Protein AF-A0A1Y4S2G4-F1 (afdb_monomer)

pLDDT: mean 97.5, std 2.77, range [75.38, 98.88]

Secondary structure (DSSP, 8-state):
--HHHHHHHHHHHHHHHHH--EEEEEEEEHHHHSTT--TTEEEESSS---GGGS-HHHHHHHHHHHHHTTS-SSHHHHHHHHHTT-SEEEEGGGGTEE-STT--B-TTSEEEEEEETTT--EEEEEPP--SSS-GGGT--SHHHHHHHHHIIIIIHHHHHHHHHHH--EE---

Mean predicted aligned error: 2.82 Å

Radius of gyration: 17.92 Å; Cα contacts (8 Å, |Δi|>4): 315; chains: 1; bounding box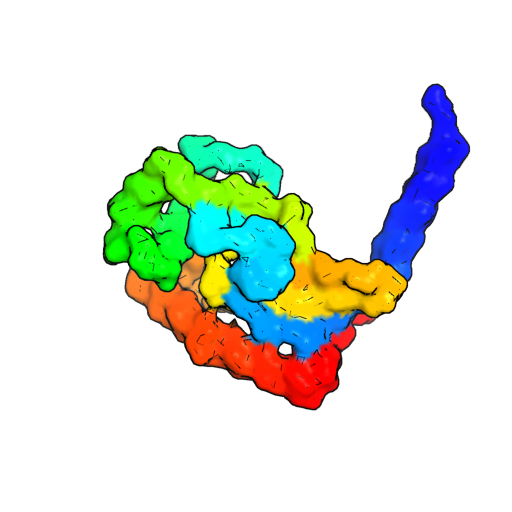: 55×30×43 Å

Structure (mmCIF, N/CA/C/O backbone):
data_AF-A0A1Y4S2G4-F1
#
_entry.id   AF-A0A1Y4S2G4-F1
#
loop_
_atom_site.group_PDB
_atom_site.id
_atom_site.type_symbol
_atom_site.label_atom_id
_atom_site.label_alt_id
_atom_site.label_comp_id
_atom_site.label_asym_id
_atom_site.label_entity_id
_atom_site.label_seq_id
_atom_site.pdbx_PDB_ins_code
_atom_site.Cartn_x
_atom_site.Cartn_y
_atom_site.Cartn_z
_atom_site.occupancy
_atom_site.B_iso_or_equiv
_atom_site.auth_seq_id
_atom_site.auth_comp_id
_atom_site.auth_asym_id
_atom_site.auth_atom_id
_atom_site.pdbx_PDB_model_num
ATOM 1 N N . MET A 1 1 ? 38.610 -5.372 -5.124 1.00 75.62 1 MET A N 1
ATOM 2 C CA . MET A 1 1 ? 37.235 -5.035 -5.551 1.00 75.62 1 MET A CA 1
ATOM 3 C C . MET A 1 1 ? 37.199 -5.118 -7.070 1.00 75.62 1 MET A C 1
ATOM 5 O O . MET A 1 1 ? 38.060 -4.514 -7.695 1.00 75.62 1 MET A O 1
ATOM 9 N N . ASN A 1 2 ? 36.315 -5.928 -7.658 1.00 93.19 2 ASN A N 1
ATOM 10 C CA . ASN A 1 2 ? 36.283 -6.136 -9.110 1.00 93.19 2 ASN A CA 1
ATOM 11 C C . ASN A 1 2 ? 35.417 -5.049 -9.773 1.00 93.19 2 ASN A C 1
ATOM 13 O O . ASN A 1 2 ? 34.196 -5.177 -9.819 1.00 93.19 2 ASN A O 1
ATOM 17 N N . ILE A 1 3 ? 36.055 -3.964 -10.224 1.00 96.69 3 ILE A N 1
ATOM 18 C CA . ILE A 1 3 ? 35.383 -2.794 -10.822 1.00 96.69 3 ILE A CA 1
ATOM 19 C C . ILE A 1 3 ? 34.610 -3.182 -12.086 1.00 96.69 3 ILE A C 1
ATOM 21 O O . ILE A 1 3 ? 33.500 -2.705 -12.296 1.00 96.69 3 ILE A O 1
ATOM 25 N N . GLU A 1 4 ? 35.161 -4.085 -12.894 1.00 96.81 4 GLU A N 1
ATOM 26 C CA . GLU A 1 4 ? 34.527 -4.531 -14.134 1.00 96.81 4 GLU A CA 1
ATOM 27 C C . GLU A 1 4 ? 33.205 -5.257 -13.854 1.00 96.81 4 GLU A C 1
ATOM 29 O O . GLU A 1 4 ? 32.173 -4.931 -14.439 1.00 96.81 4 GLU A O 1
ATOM 34 N N . ALA A 1 5 ? 33.199 -6.159 -12.868 1.00 97.81 5 ALA A N 1
ATOM 35 C CA . ALA A 1 5 ? 31.976 -6.832 -12.434 1.00 97.81 5 ALA A CA 1
ATOM 36 C C . ALA A 1 5 ? 30.923 -5.845 -11.892 1.00 97.81 5 ALA A C 1
ATOM 38 O O . ALA A 1 5 ? 29.733 -6.004 -12.162 1.00 97.81 5 ALA A O 1
ATOM 39 N N . ILE A 1 6 ? 31.348 -4.804 -11.164 1.00 98.12 6 ILE A N 1
ATOM 40 C CA . ILE A 1 6 ? 30.449 -3.746 -10.672 1.00 98.12 6 ILE A CA 1
ATOM 41 C C . ILE A 1 6 ? 29.831 -2.975 -11.843 1.00 98.12 6 ILE A C 1
ATOM 43 O O . ILE A 1 6 ? 28.621 -2.756 -11.868 1.00 98.12 6 ILE A O 1
ATOM 47 N N . ASN A 1 7 ? 30.635 -2.591 -12.833 1.00 98.31 7 ASN A N 1
ATOM 48 C CA . ASN A 1 7 ? 30.154 -1.853 -13.998 1.00 98.31 7 ASN A CA 1
ATOM 49 C C . ASN A 1 7 ? 29.132 -2.661 -14.803 1.00 98.31 7 ASN A C 1
ATOM 51 O O . ASN A 1 7 ? 28.089 -2.125 -15.177 1.00 98.31 7 ASN A O 1
ATOM 55 N N . GLN A 1 8 ? 29.391 -3.952 -15.012 1.00 98.31 8 GLN A N 1
ATOM 56 C CA . GLN A 1 8 ? 28.467 -4.846 -15.709 1.00 98.31 8 GLN A CA 1
ATOM 57 C C . GLN A 1 8 ? 27.146 -5.010 -14.943 1.00 98.31 8 GLN A C 1
ATOM 59 O O . GLN A 1 8 ? 26.071 -4.892 -15.535 1.00 98.31 8 GLN A O 1
ATOM 64 N N . ALA A 1 9 ? 27.202 -5.198 -13.620 1.00 98.19 9 ALA A N 1
ATOM 65 C CA . ALA A 1 9 ? 26.006 -5.279 -12.782 1.00 98.19 9 ALA A CA 1
ATOM 66 C C . ALA A 1 9 ? 25.184 -3.976 -12.812 1.00 98.19 9 ALA A C 1
ATOM 68 O O . ALA A 1 9 ? 23.961 -4.019 -12.954 1.00 98.19 9 ALA A O 1
ATOM 69 N N . ASN A 1 10 ? 25.846 -2.816 -12.752 1.00 98.25 10 ASN A N 1
ATOM 70 C CA . ASN A 1 10 ? 25.191 -1.510 -12.831 1.00 98.25 10 ASN A CA 1
ATOM 71 C C . ASN A 1 10 ? 24.505 -1.297 -14.187 1.00 98.25 10 ASN A C 1
ATOM 73 O O . ASN A 1 10 ? 23.354 -0.860 -14.233 1.00 98.25 10 ASN A O 1
ATOM 77 N N . GLN A 1 11 ? 25.185 -1.634 -15.288 1.00 98.44 11 GLN A N 1
ATOM 78 C CA . GLN A 1 11 ? 24.606 -1.551 -16.630 1.00 98.44 11 GLN A CA 1
ATOM 79 C C . GLN A 1 11 ? 23.367 -2.436 -16.752 1.00 98.44 11 GLN A C 1
ATOM 81 O O . GLN A 1 11 ? 22.341 -1.980 -17.257 1.00 98.44 11 GLN A O 1
ATOM 86 N N . GLN A 1 12 ? 23.429 -3.669 -16.241 1.00 98.31 12 GLN A N 1
ATOM 87 C CA . GLN A 1 12 ? 22.282 -4.567 -16.252 1.00 98.31 12 GLN A CA 1
ATOM 88 C C . GLN A 1 12 ? 21.120 -4.019 -15.413 1.00 98.31 12 GLN A C 1
ATOM 90 O O . GLN A 1 12 ? 19.986 -4.027 -15.883 1.00 98.31 12 GLN A O 1
ATOM 95 N N . ALA A 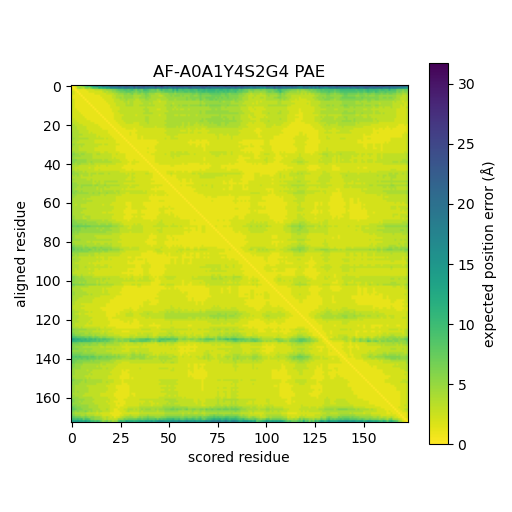1 13 ? 21.381 -3.499 -14.210 1.00 98.31 13 ALA A N 1
ATOM 96 C CA . ALA A 1 13 ? 20.345 -2.942 -13.340 1.00 98.31 13 ALA A CA 1
ATOM 97 C C . ALA A 1 13 ? 19.629 -1.741 -13.983 1.00 98.31 13 ALA A C 1
ATOM 99 O O . ALA A 1 13 ? 18.397 -1.708 -14.048 1.00 98.31 13 ALA A O 1
ATOM 100 N N . VAL A 1 14 ? 20.393 -0.783 -14.522 1.00 98.19 14 VAL A N 1
ATOM 101 C CA . VAL A 1 14 ? 19.841 0.390 -15.217 1.00 98.19 14 VAL A CA 1
ATOM 102 C C . VAL A 1 14 ? 19.065 -0.034 -16.459 1.00 98.19 14 VAL A C 1
ATOM 104 O O . VAL A 1 14 ? 17.954 0.447 -16.678 1.00 98.19 14 VAL A O 1
ATOM 107 N N . ARG A 1 15 ? 19.603 -0.967 -17.250 1.00 98.12 15 ARG A N 1
ATOM 108 C CA . ARG A 1 15 ? 18.920 -1.494 -18.434 1.00 98.12 15 ARG A CA 1
ATOM 109 C C . ARG A 1 15 ? 17.588 -2.146 -18.070 1.00 98.12 15 ARG A C 1
ATOM 111 O O . ARG A 1 15 ? 16.581 -1.812 -18.682 1.00 98.12 15 ARG A O 1
ATOM 118 N N . THR A 1 16 ? 17.558 -3.009 -17.054 1.00 97.81 16 THR A N 1
ATOM 119 C CA . THR A 1 16 ? 16.325 -3.652 -16.577 1.00 97.81 16 THR A CA 1
ATOM 120 C C . THR A 1 16 ? 15.273 -2.613 -16.178 1.00 97.81 16 THR A C 1
ATOM 122 O O . THR A 1 16 ? 14.118 -2.741 -16.583 1.00 97.81 16 THR A O 1
ATOM 125 N N . MET A 1 17 ? 15.672 -1.565 -15.447 1.00 96.69 17 MET A N 1
ATOM 126 C CA . MET A 1 17 ? 14.784 -0.469 -15.040 1.00 96.69 17 MET A CA 1
ATOM 127 C C . MET A 1 17 ? 14.259 0.333 -16.241 1.00 96.69 17 MET A C 1
ATOM 129 O O . MET A 1 17 ? 13.065 0.608 -16.325 1.00 96.69 17 MET A O 1
ATOM 133 N N . LEU A 1 18 ? 15.131 0.698 -17.186 1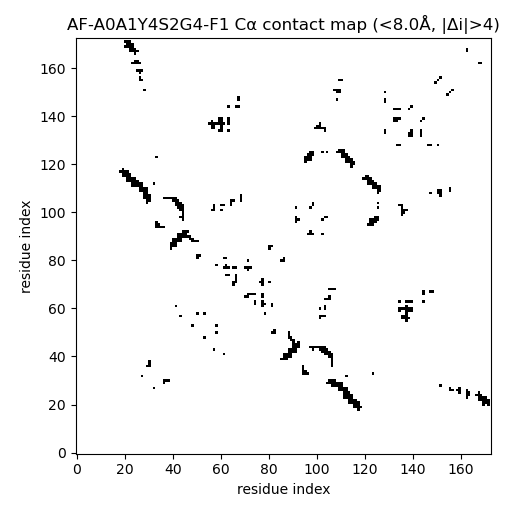.00 96.56 18 LEU A N 1
ATOM 134 C CA . LEU A 1 18 ? 14.754 1.484 -18.364 1.00 96.56 18 LEU A CA 1
ATOM 135 C C . LEU A 1 18 ? 13.903 0.693 -19.359 1.00 96.56 18 LEU A C 1
ATOM 137 O O . LEU A 1 18 ? 13.050 1.284 -20.016 1.00 96.56 18 LEU A O 1
ATOM 141 N N . GLU A 1 19 ? 14.107 -0.618 -19.481 1.00 97.19 19 GLU A N 1
ATOM 142 C CA . GLU A 1 19 ? 13.314 -1.487 -20.359 1.00 97.19 19 GLU A CA 1
ATOM 143 C C . GLU A 1 19 ? 11.937 -1.834 -19.782 1.00 97.19 19 GLU A C 1
ATOM 145 O O . GLU A 1 19 ? 11.086 -2.306 -20.533 1.00 97.19 19 GLU A O 1
ATOM 150 N N . ALA A 1 20 ? 11.700 -1.596 -18.486 1.00 97.56 20 ALA A N 1
ATOM 151 C CA . ALA A 1 20 ? 10.411 -1.864 -17.862 1.00 97.56 20 ALA A CA 1
ATOM 152 C C . ALA A 1 20 ? 9.266 -1.189 -18.634 1.00 97.56 20 ALA A C 1
ATOM 154 O O . ALA A 1 20 ? 9.373 -0.032 -19.067 1.00 97.56 20 ALA A O 1
ATOM 155 N N . ASP A 1 21 ? 8.169 -1.924 -18.776 1.00 97.50 21 ASP A N 1
ATOM 156 C CA . ASP A 1 21 ? 6.985 -1.538 -19.536 1.00 97.50 21 ASP A CA 1
ATOM 157 C C . ASP A 1 21 ? 5.731 -1.711 -18.663 1.00 97.50 21 ASP A C 1
ATOM 159 O O . ASP A 1 21 ? 4.979 -2.678 -18.824 1.00 97.50 21 ASP A O 1
ATOM 163 N N . PRO A 1 22 ? 5.561 -0.831 -17.657 1.00 98.06 22 PRO A N 1
ATOM 164 C CA . PRO A 1 22 ? 4.467 -0.920 -16.708 1.00 98.06 22 PRO A CA 1
ATOM 165 C C . PRO A 1 22 ? 3.143 -0.457 -17.325 1.00 98.06 22 PRO A C 1
ATOM 167 O O . PRO A 1 22 ? 3.035 0.627 -17.915 1.00 98.06 22 PRO A O 1
ATOM 170 N N . VAL A 1 23 ? 2.116 -1.267 -17.102 1.00 98.56 23 VAL A N 1
ATOM 171 C CA . VAL A 1 23 ? 0.723 -1.013 -17.460 1.00 98.56 23 VAL A CA 1
ATOM 172 C C . VAL A 1 23 ? -0.158 -1.191 -16.224 1.00 98.56 23 VAL A C 1
ATOM 174 O O . VAL A 1 23 ? 0.060 -2.085 -15.409 1.00 98.56 23 VAL A O 1
ATOM 177 N N . TRP A 1 24 ? -1.154 -0.331 -16.059 1.00 98.62 24 TRP A N 1
ATOM 178 C CA . TRP A 1 24 ? -2.233 -0.545 -15.102 1.00 98.62 24 TRP A CA 1
ATOM 179 C C . TRP A 1 24 ? -3.223 -1.554 -15.692 1.00 98.62 24 TRP A C 1
ATOM 181 O O . TRP A 1 24 ? -3.658 -1.377 -16.829 1.00 98.62 24 TRP A O 1
ATOM 191 N N . VAL A 1 25 ? -3.550 -2.609 -14.940 1.00 98.62 25 VAL A N 1
ATOM 192 C CA . VAL A 1 25 ? -4.378 -3.733 -15.429 1.00 98.62 25 VAL A CA 1
ATOM 193 C C . VAL A 1 25 ? -5.587 -4.055 -14.549 1.00 98.62 25 VAL A C 1
ATOM 195 O O . VAL A 1 25 ? -6.527 -4.707 -15.004 1.00 98.62 25 VAL A O 1
ATOM 198 N N . ASP A 1 26 ? -5.587 -3.638 -13.280 1.00 98.62 26 ASP A N 1
ATOM 199 C CA . ASP A 1 26 ? -6.687 -3.935 -12.356 1.00 98.62 26 ASP A CA 1
ATOM 200 C C . ASP A 1 26 ? -6.723 -2.971 -11.159 1.00 98.62 26 ASP A C 1
ATOM 202 O O . ASP A 1 26 ? -5.755 -2.260 -10.872 1.00 98.62 26 ASP A O 1
ATOM 206 N N . VAL A 1 27 ? -7.840 -2.976 -10.436 1.00 98.75 27 VAL A N 1
ATOM 207 C CA . VAL A 1 27 ? -7.951 -2.446 -9.072 1.00 98.75 27 VAL A CA 1
ATOM 208 C C . VAL A 1 27 ? -8.595 -3.526 -8.219 1.00 98.75 27 VAL A C 1
ATOM 210 O O . VAL A 1 27 ? -9.666 -4.021 -8.562 1.00 98.75 27 VAL A O 1
ATOM 213 N N . ARG A 1 28 ? -7.934 -3.927 -7.132 1.00 98.62 28 ARG A N 1
ATOM 214 C CA . ARG A 1 28 ? -8.359 -5.059 -6.293 1.00 98.62 28 ARG A CA 1
ATOM 215 C C . ARG A 1 28 ? -8.171 -4.752 -4.812 1.00 98.62 28 ARG A C 1
ATOM 217 O O . ARG A 1 28 ? -7.288 -3.956 -4.496 1.00 98.62 28 ARG A O 1
ATOM 224 N N . PRO A 1 29 ? -8.944 -5.374 -3.906 1.00 98.75 29 PRO A N 1
ATOM 225 C CA . PRO A 1 29 ? -8.613 -5.379 -2.486 1.00 98.75 29 PRO A CA 1
ATOM 226 C C . PRO A 1 29 ? -7.189 -5.897 -2.264 1.00 98.75 29 PRO A C 1
ATOM 228 O O . PRO A 1 29 ? -6.777 -6.884 -2.878 1.00 98.75 29 PRO A O 1
ATOM 231 N N . ALA A 1 30 ? -6.441 -5.240 -1.383 1.00 98.81 30 ALA A N 1
ATOM 232 C CA . ALA A 1 30 ? -5.037 -5.534 -1.125 1.00 98.81 30 ALA A CA 1
ATOM 233 C C . ALA A 1 30 ? -4.790 -7.016 -0.783 1.00 98.81 30 ALA A C 1
ATOM 235 O O . ALA A 1 30 ? -3.869 -7.624 -1.329 1.00 98.81 30 ALA A O 1
ATOM 236 N N . ILE A 1 31 ? -5.655 -7.620 0.041 1.00 98.75 31 ILE A N 1
ATOM 237 C CA . ILE A 1 31 ? -5.552 -9.027 0.464 1.00 98.75 31 ILE A CA 1
ATOM 238 C C . ILE A 1 31 ? -5.606 -10.035 -0.693 1.00 98.75 31 ILE A C 1
ATOM 240 O O . ILE A 1 31 ? -5.099 -11.145 -0.563 1.00 98.75 31 ILE A O 1
ATOM 244 N N . GLU A 1 32 ? -6.214 -9.674 -1.822 1.00 98.69 32 GLU A N 1
ATOM 245 C CA . GLU A 1 32 ? -6.380 -10.589 -2.954 1.00 98.69 32 GLU A CA 1
ATOM 246 C C . GLU A 1 32 ? -5.142 -10.662 -3.852 1.00 98.69 32 GLU A C 1
ATOM 248 O O . GLU A 1 32 ? -4.980 -11.637 -4.584 1.00 98.69 32 GLU A O 1
ATOM 253 N N . VAL A 1 33 ? -4.299 -9.624 -3.839 1.00 98.69 33 VAL A N 1
ATOM 254 C CA . VAL A 1 33 ? -3.239 -9.447 -4.845 1.00 98.69 33 VAL A CA 1
ATOM 255 C C . VAL A 1 33 ? -1.859 -9.187 -4.258 1.00 98.69 33 VAL A C 1
ATOM 257 O O . VAL A 1 33 ? -0.864 -9.555 -4.876 1.00 98.69 33 VAL A O 1
ATOM 260 N N . ILE A 1 34 ? -1.760 -8.592 -3.067 1.00 98.75 34 ILE A N 1
ATOM 261 C CA . ILE A 1 34 ? -0.464 -8.290 -2.463 1.00 98.75 34 ILE A CA 1
ATOM 262 C C . ILE A 1 34 ? 0.155 -9.577 -1.883 1.00 98.75 34 ILE A C 1
ATOM 264 O O . ILE A 1 34 ? -0.429 -10.186 -0.979 1.00 98.75 34 ILE A O 1
ATOM 268 N N . PRO A 1 35 ? 1.355 -9.997 -2.339 1.00 98.44 35 PRO A N 1
ATOM 269 C CA . PRO A 1 35 ? 1.989 -11.233 -1.887 1.00 98.44 35 PRO A CA 1
ATOM 270 C C . PRO A 1 35 ? 2.191 -11.264 -0.373 1.00 98.44 35 PRO A C 1
ATOM 272 O O . PRO A 1 35 ? 2.742 -10.330 0.197 1.00 98.44 35 PRO A O 1
ATOM 275 N N . GLY A 1 36 ? 1.786 -12.350 0.286 1.00 97.44 36 GLY A N 1
ATOM 276 C CA . GLY A 1 36 ? 2.004 -12.545 1.725 1.00 97.44 36 GLY A CA 1
ATOM 277 C C . GLY A 1 36 ? 1.144 -11.671 2.645 1.00 97.44 36 GLY A C 1
ATOM 278 O O . GLY A 1 36 ? 1.360 -11.692 3.855 1.00 97.44 36 GLY A O 1
ATOM 279 N N . MET A 1 37 ? 0.180 -10.914 2.111 1.00 98.25 37 MET A N 1
ATOM 280 C CA . MET A 1 37 ? -0.770 -10.172 2.935 1.00 98.25 37 MET A CA 1
ATOM 281 C C . MET A 1 37 ? -1.780 -11.118 3.595 1.00 98.25 37 MET A C 1
ATOM 283 O O . MET A 1 37 ? -2.309 -12.031 2.966 1.00 98.25 37 MET A O 1
ATOM 287 N N . THR A 1 38 ? -2.067 -10.885 4.874 1.00 98.38 38 THR A N 1
ATOM 288 C CA . THR A 1 38 ? -3.097 -11.603 5.636 1.00 98.38 38 THR A CA 1
ATOM 289 C C . THR A 1 38 ? -4.124 -10.620 6.192 1.00 98.38 38 THR A C 1
ATOM 291 O O . THR A 1 38 ? -3.896 -9.411 6.187 1.00 98.38 38 THR A O 1
ATOM 294 N N . LYS A 1 39 ? -5.228 -11.127 6.751 1.00 97.94 39 LYS A N 1
ATOM 295 C CA . LYS A 1 39 ? -6.226 -10.309 7.468 1.00 97.94 39 LYS A CA 1
ATOM 296 C C . LYS A 1 39 ? -5.653 -9.535 8.671 1.00 97.94 39 LYS A C 1
ATOM 298 O O . LYS A 1 39 ? -6.249 -8.561 9.119 1.00 97.94 39 LYS A O 1
ATOM 303 N N . ASP A 1 40 ? -4.516 -9.986 9.200 1.00 98.12 40 ASP A N 1
ATOM 304 C CA . ASP A 1 40 ? -3.840 -9.404 10.362 1.00 98.12 40 ASP A CA 1
ATOM 305 C C . ASP A 1 40 ? -2.607 -8.581 9.949 1.00 98.12 40 ASP A C 1
ATOM 307 O O . ASP A 1 40 ? -1.857 -8.110 10.799 1.00 98.12 40 ASP A O 1
ATOM 311 N N . THR A 1 41 ? -2.385 -8.390 8.643 1.00 98.38 41 THR A N 1
ATOM 312 C CA . THR A 1 41 ? -1.260 -7.620 8.105 1.00 98.38 41 THR A CA 1
ATOM 313 C C . THR A 1 41 ? -1.682 -6.191 7.785 1.00 98.38 41 THR A C 1
ATOM 315 O O . THR A 1 41 ? -2.624 -5.972 7.026 1.00 98.38 41 THR A O 1
ATOM 318 N N . ILE A 1 42 ? -0.928 -5.215 8.291 1.00 98.69 42 ILE A N 1
ATOM 319 C CA . ILE A 1 42 ? -1.019 -3.818 7.858 1.00 98.69 42 ILE A CA 1
ATOM 320 C C . ILE A 1 42 ? 0.330 -3.395 7.292 1.00 98.69 42 ILE A C 1
ATOM 322 O O . ILE A 1 42 ? 1.356 -3.457 7.974 1.00 98.69 42 ILE A O 1
ATOM 326 N N . LEU A 1 43 ? 0.325 -2.945 6.039 1.00 98.81 43 LEU A N 1
ATOM 327 C CA . LEU A 1 43 ? 1.532 -2.444 5.399 1.00 98.81 43 LEU A CA 1
ATOM 328 C C . LEU A 1 43 ? 1.754 -0.968 5.708 1.00 98.81 43 LEU A C 1
ATOM 330 O O . LEU A 1 43 ? 0.792 -0.243 5.952 1.00 98.81 43 LEU A O 1
ATOM 334 N N . HIS A 1 44 ? 3.008 -0.519 5.676 1.00 98.75 44 HIS A N 1
ATOM 335 C CA . HIS A 1 44 ? 3.378 0.883 5.880 1.00 98.75 44 HIS A CA 1
ATOM 336 C C . HIS A 1 44 ? 4.543 1.328 4.978 1.00 98.75 44 HIS A C 1
ATOM 338 O O . HIS A 1 44 ? 5.314 0.517 4.455 1.00 98.75 44 HIS A O 1
ATOM 344 N N . ALA A 1 45 ? 4.710 2.645 4.818 1.00 98.19 45 ALA A N 1
ATOM 345 C CA . ALA A 1 45 ? 5.857 3.215 4.110 1.00 98.19 45 ALA A CA 1
ATOM 346 C C . ALA A 1 45 ? 7.175 3.062 4.892 1.00 98.19 45 ALA A C 1
ATOM 348 O O . ALA A 1 45 ? 7.188 2.939 6.118 1.00 98.19 45 ALA A O 1
ATOM 349 N N . GLY A 1 46 ? 8.301 3.170 4.180 1.00 97.62 46 GLY A N 1
ATOM 350 C CA . GLY A 1 46 ? 9.642 3.157 4.772 1.00 97.62 46 GLY A CA 1
ATOM 351 C C . GLY A 1 46 ? 10.179 1.753 5.096 1.00 97.62 46 GLY A C 1
ATOM 352 O O . GLY A 1 46 ? 9.609 0.765 4.642 1.00 97.62 46 GLY A O 1
ATOM 353 N N . PRO A 1 47 ? 11.311 1.658 5.818 1.00 98.12 47 PRO A N 1
ATOM 354 C CA . PRO A 1 47 ? 11.918 0.391 6.242 1.00 98.12 47 PRO A CA 1
ATOM 355 C C . PRO A 1 47 ? 11.178 -0.229 7.445 1.00 98.12 47 PRO A C 1
ATOM 357 O O . PRO A 1 47 ? 10.333 0.444 8.038 1.00 98.12 47 PRO A O 1
ATOM 360 N N . PRO A 1 48 ? 11.508 -1.474 7.856 1.00 98.25 48 PRO A N 1
ATOM 361 C CA . PRO A 1 48 ? 10.900 -2.105 9.028 1.00 98.25 48 PRO A CA 1
ATOM 362 C C . PRO A 1 48 ? 10.968 -1.221 10.280 1.00 98.25 48 PRO A C 1
ATOM 364 O O . PRO A 1 48 ? 12.029 -0.697 10.631 1.00 98.25 48 PRO A O 1
ATOM 367 N N . ILE A 1 49 ? 9.837 -1.079 10.970 1.00 98.38 49 ILE A N 1
ATOM 368 C CA . ILE A 1 49 ? 9.722 -0.292 12.197 1.00 98.38 49 ILE A CA 1
ATOM 369 C C . ILE A 1 49 ? 8.693 -0.931 13.132 1.00 98.38 49 ILE A C 1
ATOM 371 O O . ILE A 1 49 ? 7.651 -1.403 12.688 1.00 98.38 49 ILE A O 1
ATOM 375 N N . THR A 1 50 ? 8.993 -0.972 14.430 1.00 97.94 50 THR A N 1
ATOM 376 C CA . THR A 1 50 ? 8.046 -1.473 15.434 1.00 97.94 50 THR A CA 1
ATOM 377 C C . THR A 1 50 ? 7.013 -0.404 15.767 1.00 97.94 50 THR A C 1
ATOM 379 O O . THR A 1 50 ? 7.296 0.793 15.650 1.00 97.94 50 THR A O 1
ATOM 382 N N . TRP A 1 51 ? 5.834 -0.828 16.222 1.00 98.00 51 TRP A N 1
ATOM 383 C CA . TRP A 1 51 ? 4.736 0.064 16.590 1.00 98.00 51 TRP A CA 1
ATOM 384 C C . TRP A 1 51 ? 5.178 1.198 17.524 1.00 98.00 51 TRP A C 1
ATOM 386 O O . TRP A 1 51 ? 4.877 2.364 17.276 1.00 98.00 51 TRP A O 1
ATOM 396 N N . GLU A 1 52 ? 5.968 0.900 18.557 1.00 97.94 52 GLU A N 1
ATOM 397 C CA . GLU A 1 52 ? 6.400 1.874 19.568 1.00 97.94 52 GLU A CA 1
ATOM 398 C C . GLU A 1 52 ? 7.157 3.039 18.929 1.00 97.94 52 GLU A C 1
ATOM 400 O O . GLU A 1 52 ? 6.969 4.193 19.324 1.00 97.94 52 GLU A O 1
ATOM 405 N N . ARG A 1 53 ? 7.959 2.733 17.902 1.00 98.31 53 ARG A N 1
ATOM 406 C CA . ARG A 1 53 ? 8.833 3.673 17.195 1.00 98.31 53 ARG A CA 1
ATOM 407 C C . ARG A 1 53 ? 8.137 4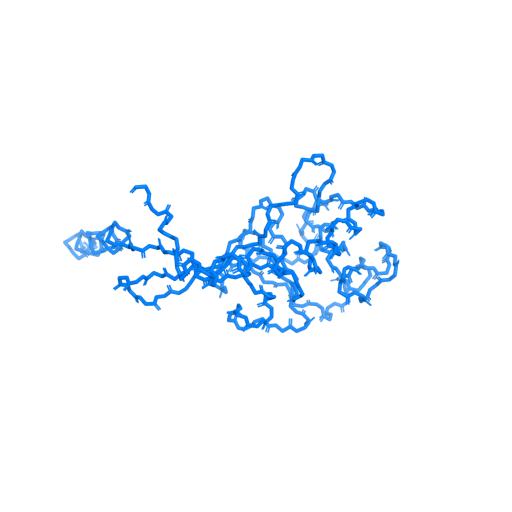.422 16.060 1.00 98.31 53 ARG A C 1
ATOM 409 O O . ARG A 1 53 ? 8.706 5.389 15.556 1.00 98.31 53 ARG A O 1
ATOM 416 N N . MET A 1 54 ? 6.937 4.009 15.650 1.00 98.56 54 MET A N 1
ATOM 417 C CA . MET A 1 54 ? 6.175 4.714 14.619 1.00 98.56 54 MET A CA 1
ATOM 418 C C . MET A 1 54 ? 5.795 6.125 15.082 1.00 98.56 54 MET A C 1
ATOM 420 O O . MET A 1 54 ? 5.458 6.362 16.247 1.00 98.56 54 MET A O 1
ATOM 424 N N . CYS A 1 55 ? 5.832 7.079 14.152 1.00 98.12 55 CYS A N 1
ATOM 425 C CA . CYS A 1 55 ? 5.426 8.454 14.420 1.00 98.12 55 CYS A CA 1
ATOM 426 C C . CYS A 1 55 ? 3.898 8.574 14.556 1.00 98.12 55 CYS A C 1
ATOM 428 O O . CYS A 1 55 ? 3.149 7.733 14.058 1.00 98.12 55 CYS A O 1
ATOM 430 N N . GLY A 1 56 ? 3.431 9.652 15.194 1.00 98.12 56 GLY A N 1
ATOM 431 C CA . GLY A 1 56 ? 2.000 9.909 15.415 1.00 98.12 56 GLY A CA 1
ATOM 432 C C . GLY A 1 56 ? 1.131 9.777 14.154 1.00 98.12 56 GLY A C 1
ATOM 433 O O . GLY A 1 56 ? 0.162 9.026 14.191 1.00 98.12 56 GLY A O 1
ATOM 434 N N . PRO A 1 57 ? 1.489 10.407 13.017 1.00 97.56 57 PRO A N 1
ATOM 435 C CA . PRO A 1 57 ? 0.727 10.268 11.774 1.00 97.56 57 PRO A CA 1
ATOM 436 C C . PRO A 1 57 ? 0.587 8.825 11.274 1.00 97.56 57 PRO A C 1
ATOM 438 O O . PRO A 1 57 ? -0.488 8.426 10.835 1.00 97.56 57 PRO A O 1
ATOM 441 N N . MET A 1 58 ? 1.649 8.020 11.364 1.00 98.56 58 MET A N 1
ATOM 442 C CA . MET A 1 58 ? 1.601 6.611 10.964 1.00 98.56 58 MET A CA 1
ATOM 443 C C . MET A 1 58 ? 0.724 5.793 11.918 1.00 98.56 58 MET A C 1
ATOM 445 O O . MET A 1 58 ? -0.087 4.995 11.457 1.00 98.56 58 MET A O 1
ATOM 449 N N . LYS A 1 59 ? 0.821 6.044 13.231 1.00 98.62 59 LYS A N 1
ATOM 450 C CA . LYS A 1 59 ? -0.044 5.409 14.236 1.00 98.62 59 LYS A CA 1
ATOM 451 C C . LYS A 1 59 ? -1.520 5.741 14.018 1.00 98.62 59 LYS A C 1
ATOM 453 O O . LYS A 1 59 ? -2.347 4.836 14.016 1.00 98.62 59 LYS A O 1
ATOM 458 N N . GLY A 1 60 ? -1.839 7.007 13.749 1.00 98.25 60 GLY A N 1
ATOM 459 C CA . GLY A 1 60 ? -3.200 7.434 13.421 1.00 98.25 60 GLY A CA 1
ATOM 460 C C . GLY A 1 60 ? -3.720 6.781 12.140 1.00 98.25 60 GLY A C 1
ATOM 461 O O . GLY A 1 60 ? -4.852 6.311 12.101 1.00 98.25 60 GLY A O 1
ATOM 462 N N . ALA A 1 61 ? -2.878 6.665 11.111 1.00 98.56 61 ALA A N 1
ATOM 463 C CA . ALA A 1 61 ? -3.243 5.991 9.869 1.00 98.56 61 ALA A CA 1
ATOM 464 C C . ALA A 1 61 ? -3.534 4.491 10.081 1.00 98.56 61 ALA A C 1
ATOM 466 O O . ALA A 1 61 ? -4.512 3.969 9.553 1.00 98.56 61 ALA A O 1
ATOM 467 N N . ILE A 1 62 ? -2.729 3.806 10.898 1.00 98.62 62 ILE A N 1
ATOM 468 C CA . ILE A 1 62 ? -2.963 2.406 11.287 1.00 98.62 62 ILE A CA 1
ATOM 469 C C . ILE A 1 62 ? -4.262 2.271 12.083 1.00 98.62 62 ILE A C 1
ATOM 471 O O . ILE A 1 62 ? -5.054 1.377 11.801 1.00 98.62 62 ILE A O 1
ATOM 475 N N . ALA A 1 63 ? -4.510 3.165 13.041 1.00 98.56 63 ALA A N 1
ATOM 476 C CA . ALA A 1 63 ? -5.742 3.151 13.819 1.00 98.56 63 ALA A CA 1
ATOM 477 C C . ALA A 1 63 ? -6.978 3.295 12.916 1.00 98.56 63 ALA A C 1
ATOM 479 O O . ALA A 1 63 ? -7.917 2.508 13.015 1.00 98.56 63 ALA A O 1
ATOM 480 N N . GLY A 1 64 ? -6.953 4.243 11.974 1.00 98.31 64 GLY A N 1
ATOM 481 C CA . GLY A 1 64 ? -8.050 4.441 11.026 1.00 98.31 64 GLY A CA 1
ATOM 482 C C . GLY A 1 64 ? -8.236 3.258 10.078 1.00 98.31 64 GLY A C 1
ATOM 483 O O . GLY A 1 64 ? -9.369 2.885 9.782 1.00 98.31 64 GLY A O 1
ATOM 484 N N . ALA A 1 65 ? -7.142 2.617 9.662 1.00 98.50 65 ALA A N 1
ATOM 485 C CA . ALA A 1 65 ? -7.186 1.381 8.893 1.00 98.50 65 ALA A CA 1
ATOM 486 C C . ALA A 1 65 ? -7.814 0.221 9.688 1.00 98.50 65 ALA A C 1
ATOM 488 O O . ALA A 1 65 ? -8.698 -0.454 9.179 1.00 98.50 65 ALA A O 1
ATOM 489 N N . LEU A 1 66 ? -7.441 0.020 10.955 1.00 98.69 66 LEU A N 1
ATOM 490 C CA . LEU A 1 66 ? -8.056 -1.005 11.813 1.00 98.69 66 LEU A CA 1
ATOM 491 C C . LEU A 1 66 ? -9.556 -0.770 12.020 1.00 98.69 66 LEU A C 1
ATOM 493 O O . LEU A 1 66 ? -10.332 -1.725 12.064 1.00 98.69 66 LEU A O 1
ATOM 497 N N . MET A 1 67 ? -9.969 0.494 12.121 1.00 98.38 67 MET A N 1
ATOM 498 C CA . MET A 1 67 ? -11.383 0.861 12.181 1.00 98.38 67 MET A CA 1
ATOM 499 C C . MET A 1 67 ? -12.106 0.580 10.856 1.00 98.38 67 MET A C 1
ATOM 501 O O . MET A 1 67 ? -13.230 0.089 10.881 1.00 98.38 67 MET A O 1
ATOM 505 N N . LEU A 1 68 ? -11.472 0.840 9.703 1.00 98.38 68 LEU A N 1
ATOM 506 C CA . LEU A 1 68 ? -12.012 0.479 8.384 1.00 98.38 68 LEU A CA 1
ATOM 507 C C . LEU A 1 68 ? -12.227 -1.035 8.252 1.00 98.38 68 LEU A C 1
ATOM 509 O O . LEU A 1 68 ? -13.274 -1.462 7.783 1.00 98.38 68 LEU A O 1
ATOM 513 N N . GLU A 1 69 ? -11.277 -1.839 8.730 1.00 98.44 69 GLU A N 1
ATOM 514 C CA . GLU A 1 69 ? -11.381 -3.306 8.745 1.00 98.44 69 GLU A CA 1
ATOM 515 C C . GLU A 1 69 ? -12.384 -3.838 9.792 1.00 98.44 69 GLU A C 1
ATOM 517 O O . GLU A 1 69 ? -12.493 -5.048 9.992 1.00 98.44 69 GLU A O 1
ATOM 522 N N . GLY A 1 70 ? -13.086 -2.961 10.521 1.00 97.62 70 GLY A N 1
ATOM 523 C CA . GLY A 1 70 ? -14.052 -3.348 11.552 1.00 97.62 70 GLY A CA 1
ATOM 524 C C . GLY A 1 70 ? -13.426 -4.026 12.776 1.00 97.62 70 GLY A C 1
ATOM 525 O O . GLY A 1 70 ? -14.132 -4.658 13.562 1.00 97.62 70 GLY A O 1
ATOM 526 N N . ARG A 1 71 ? -12.105 -3.907 12.956 1.00 98.00 71 ARG A N 1
ATOM 527 C CA . ARG A 1 71 ? -11.361 -4.537 14.057 1.00 98.00 71 ARG A CA 1
ATOM 528 C C . ARG A 1 71 ? -11.354 -3.728 15.347 1.00 98.00 71 ARG A C 1
ATOM 530 O O . ARG A 1 71 ? -11.011 -4.262 16.396 1.00 98.00 71 ARG A O 1
ATOM 537 N N . ALA A 1 72 ? -11.732 -2.460 15.265 1.00 97.69 72 ALA A N 1
ATOM 538 C CA . ALA A 1 72 ? -11.885 -1.561 16.396 1.00 97.69 72 ALA A CA 1
ATOM 539 C C . ALA A 1 72 ? -13.046 -0.601 16.131 1.00 97.69 72 ALA A C 1
ATOM 541 O O . ALA A 1 72 ? -13.250 -0.163 14.999 1.00 97.69 72 ALA A O 1
ATOM 542 N N . ARG A 1 73 ? -13.806 -0.255 17.172 1.00 96.19 73 ARG A N 1
ATOM 543 C CA . ARG A 1 73 ? -14.943 0.678 17.077 1.00 96.19 73 ARG A CA 1
ATOM 544 C C . ARG A 1 73 ? -14.547 2.105 17.412 1.00 96.19 73 ARG A C 1
ATOM 546 O O . ARG A 1 73 ? -15.240 3.046 17.034 1.00 96.19 73 ARG A O 1
ATOM 553 N N . THR A 1 74 ? -13.448 2.273 18.139 1.00 96.94 74 THR A N 1
ATOM 554 C CA . THR A 1 74 ? -12.937 3.577 18.553 1.00 96.94 74 THR A CA 1
ATOM 555 C C . THR A 1 74 ? -11.451 3.695 18.261 1.00 96.94 74 THR A C 1
ATOM 557 O O . THR A 1 74 ? -10.745 2.693 18.152 1.00 96.94 74 THR A O 1
ATOM 560 N N . GLU A 1 75 ? -10.965 4.936 18.187 1.00 96.38 75 GLU A N 1
ATOM 561 C CA . GLU A 1 75 ? -9.533 5.206 18.071 1.00 96.38 75 GLU A CA 1
ATOM 562 C C . GLU A 1 75 ? -8.765 4.514 19.204 1.00 96.38 75 GLU A C 1
ATOM 564 O O . GLU A 1 75 ? -7.820 3.781 18.948 1.00 96.38 75 GLU A O 1
ATOM 569 N N . LYS A 1 76 ? -9.224 4.650 20.453 1.00 98.00 76 LYS A N 1
ATOM 570 C CA . LYS A 1 76 ? -8.575 4.026 21.611 1.00 98.00 76 LYS A CA 1
ATOM 571 C C . LYS A 1 76 ? -8.425 2.507 21.453 1.00 98.00 76 LYS A C 1
ATOM 573 O O . LYS A 1 76 ? -7.317 2.002 21.606 1.00 98.00 76 LYS A O 1
ATOM 578 N N . GLU A 1 77 ? -9.503 1.808 21.099 1.00 98.38 77 GLU A N 1
ATOM 579 C CA . GLU A 1 77 ? -9.468 0.358 20.846 1.00 98.38 77 GLU A CA 1
ATOM 580 C C . GLU A 1 77 ? -8.485 0.002 19.721 1.00 98.38 77 GLU A C 1
ATOM 582 O O . GLU A 1 77 ? -7.767 -0.989 19.813 1.00 98.38 77 GLU A O 1
ATOM 587 N N . ALA A 1 78 ? -8.413 0.826 18.672 1.00 98.38 78 ALA A N 1
ATOM 588 C CA . ALA A 1 78 ? -7.510 0.597 17.551 1.00 98.38 78 ALA A CA 1
ATOM 589 C C . ALA A 1 78 ? -6.034 0.738 17.955 1.00 98.38 78 ALA A C 1
ATOM 591 O O . ALA A 1 78 ? -5.207 -0.069 17.537 1.00 98.38 78 ALA A O 1
ATOM 592 N N . TYR A 1 79 ? -5.695 1.726 18.791 1.00 98.44 79 TYR A N 1
ATOM 593 C CA . TYR A 1 79 ? -4.337 1.884 19.327 1.00 98.44 79 TYR A CA 1
ATOM 594 C C . TYR A 1 79 ? -3.961 0.751 20.290 1.00 98.44 79 TYR A C 1
ATOM 596 O O . TYR A 1 79 ? -2.818 0.296 20.267 1.00 98.44 79 TYR A O 1
ATOM 604 N N . GLU A 1 80 ? -4.901 0.291 21.120 1.00 98.56 80 GLU A N 1
ATOM 605 C CA . GLU A 1 80 ? -4.696 -0.851 22.021 1.00 98.56 80 GLU A CA 1
ATOM 606 C C . GLU A 1 80 ? -4.458 -2.142 21.228 1.00 98.56 80 GLU A C 1
ATOM 608 O O . GLU A 1 80 ? -3.488 -2.850 21.495 1.00 98.56 80 GLU A O 1
ATOM 613 N N . LEU A 1 81 ? -5.268 -2.403 20.196 1.00 98.62 81 LEU A N 1
ATOM 614 C CA . LEU A 1 81 ? -5.091 -3.548 19.301 1.00 98.62 81 LEU A CA 1
ATOM 615 C C . LEU A 1 81 ? -3.775 -3.470 18.513 1.00 98.62 81 LEU A C 1
ATOM 617 O O . LEU A 1 81 ? -3.054 -4.457 18.408 1.00 98.62 81 LEU A O 1
ATOM 621 N N . ALA A 1 82 ? -3.418 -2.299 17.982 1.00 98.25 82 ALA A N 1
ATOM 622 C CA . ALA A 1 82 ? -2.143 -2.113 17.291 1.00 98.25 82 ALA A CA 1
ATOM 623 C C . ALA A 1 82 ? -0.935 -2.388 18.208 1.00 98.25 82 ALA A C 1
ATOM 625 O O . ALA A 1 82 ? 0.097 -2.867 17.741 1.00 98.25 82 ALA A O 1
ATOM 626 N N . ALA A 1 83 ? -1.071 -2.119 19.510 1.00 98.31 83 ALA A N 1
ATOM 627 C CA . ALA A 1 83 ? -0.047 -2.378 20.516 1.00 98.31 83 ALA A CA 1
ATOM 628 C C . ALA A 1 83 ? -0.065 -3.812 21.082 1.00 98.31 83 ALA A C 1
ATOM 630 O O . ALA A 1 83 ? 0.867 -4.174 21.799 1.00 98.31 83 ALA A O 1
ATOM 631 N N . SER A 1 84 ? -1.090 -4.629 20.800 1.00 97.88 84 SER A N 1
ATOM 632 C CA . SER A 1 84 ? -1.263 -5.945 21.440 1.00 97.88 84 SER A CA 1
ATOM 633 C C . SER A 1 84 ? -0.298 -7.017 20.922 1.00 97.88 84 SER A C 1
ATOM 635 O O . SER A 1 84 ? -0.115 -8.050 21.565 1.00 97.88 84 SER A O 1
ATOM 637 N N . GLY A 1 85 ? 0.327 -6.777 19.766 1.00 96.75 85 GLY A N 1
ATOM 638 C CA . GLY A 1 85 ? 1.153 -7.756 19.057 1.00 96.75 85 GLY A CA 1
ATOM 639 C C . GLY A 1 85 ? 0.361 -8.689 18.135 1.00 96.75 85 GLY A C 1
ATOM 640 O O . GLY A 1 85 ? 0.961 -9.530 17.472 1.00 96.75 85 GLY A O 1
ATOM 641 N N . GLU A 1 86 ? -0.964 -8.533 18.045 1.00 97.50 86 GLU A N 1
ATOM 642 C CA . GLU A 1 86 ? -1.810 -9.306 17.121 1.00 97.50 86 GLU A CA 1
ATOM 643 C C . GLU A 1 86 ? -1.722 -8.821 15.668 1.00 97.50 86 GLU A C 1
ATOM 645 O O . GLU A 1 86 ? -2.059 -9.569 14.751 1.00 97.50 86 GLU A O 1
ATOM 650 N N . ILE A 1 87 ? -1.289 -7.576 15.445 1.00 98.44 87 ILE A N 1
ATOM 651 C CA . ILE A 1 87 ? -1.151 -6.991 14.109 1.00 98.44 87 ILE A CA 1
ATOM 652 C C . ILE A 1 87 ? 0.279 -7.165 13.604 1.00 98.44 87 ILE A C 1
ATOM 654 O O . ILE A 1 87 ? 1.244 -6.754 14.250 1.00 98.44 87 ILE A O 1
ATOM 658 N N . HIS A 1 88 ? 0.416 -7.721 12.402 1.00 98.12 88 HIS A N 1
ATOM 659 C CA . HIS A 1 88 ? 1.688 -7.810 11.707 1.00 98.12 88 HIS A CA 1
ATOM 660 C C . HIS A 1 88 ? 1.930 -6.562 10.854 1.00 98.12 88 HIS A C 1
ATOM 662 O O . HIS A 1 88 ? 1.314 -6.377 9.802 1.00 98.12 88 HIS A O 1
ATOM 668 N N . PHE A 1 89 ? 2.861 -5.717 11.292 1.00 98.62 89 PHE A N 1
ATOM 669 C CA . PHE A 1 89 ? 3.313 -4.566 10.515 1.00 98.62 89 PHE A CA 1
ATOM 670 C C . PHE A 1 89 ? 4.467 -4.946 9.593 1.00 98.62 89 PHE A C 1
ATOM 672 O O . PHE A 1 89 ? 5.472 -5.494 10.053 1.00 98.62 89 PHE A O 1
ATOM 679 N N . ALA A 1 90 ? 4.347 -4.613 8.308 1.00 98.44 90 ALA A N 1
ATOM 680 C CA . ALA A 1 90 ? 5.410 -4.851 7.337 1.00 98.44 90 ALA A CA 1
ATOM 681 C C . ALA A 1 90 ? 5.584 -3.681 6.350 1.00 98.44 90 ALA A C 1
ATOM 683 O O . ALA A 1 90 ? 4.609 -3.036 5.960 1.00 98.44 90 ALA A O 1
ATOM 684 N N . PRO A 1 91 ? 6.814 -3.401 5.888 1.00 98.62 91 PRO A N 1
ATOM 685 C CA . PRO A 1 91 ? 7.045 -2.431 4.824 1.00 98.62 91 PRO A CA 1
ATOM 686 C C . PRO A 1 91 ? 6.349 -2.816 3.524 1.00 98.62 91 PRO A C 1
ATOM 688 O O . PRO A 1 91 ? 6.508 -3.947 3.068 1.00 98.62 91 PRO A O 1
ATOM 691 N N . CYS A 1 92 ? 5.723 -1.859 2.836 1.00 98.69 92 CYS A N 1
ATOM 692 C CA . CYS A 1 92 ? 5.162 -2.107 1.503 1.00 98.69 92 CYS A CA 1
ATOM 693 C C . CYS A 1 92 ? 6.202 -2.715 0.537 1.00 98.69 92 CYS A C 1
ATOM 695 O O . CYS A 1 92 ? 5.892 -3.642 -0.211 1.00 98.69 92 CYS A O 1
ATOM 697 N N . HIS A 1 93 ? 7.459 -2.257 0.609 1.00 98.19 93 HIS A N 1
ATOM 698 C CA . HIS A 1 93 ? 8.545 -2.692 -0.279 1.00 98.19 93 HIS A CA 1
ATOM 699 C C . HIS A 1 93 ? 8.880 -4.188 -0.170 1.00 98.19 93 HIS A C 1
ATOM 701 O O . HIS A 1 93 ? 9.405 -4.755 -1.123 1.00 98.19 93 HIS A O 1
ATOM 707 N N . ASN A 1 94 ? 8.551 -4.840 0.951 1.00 98.06 94 ASN A N 1
ATOM 708 C CA . ASN A 1 94 ? 8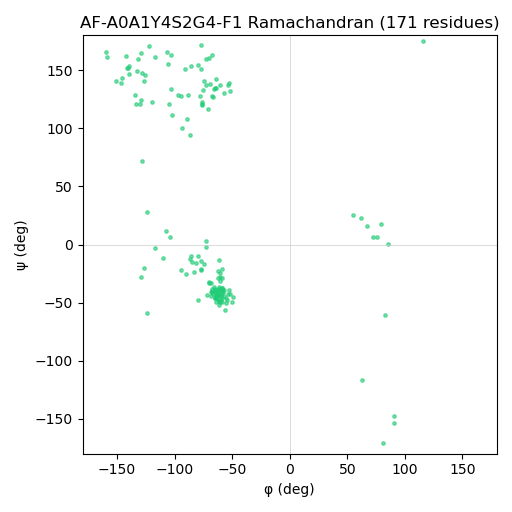.753 -6.284 1.116 1.00 98.06 94 ASN A CA 1
ATOM 709 C C . ASN A 1 94 ? 7.656 -7.117 0.431 1.00 98.06 94 ASN A C 1
ATOM 711 O O . ASN A 1 94 ? 7.792 -8.330 0.315 1.00 98.06 94 ASN A O 1
ATOM 715 N N . HIS A 1 95 ? 6.583 -6.467 -0.023 1.00 98.50 95 HIS A N 1
ATOM 716 C CA . HIS A 1 95 ? 5.388 -7.087 -0.593 1.00 98.50 95 HIS A CA 1
ATOM 717 C C . HIS A 1 95 ? 5.095 -6.560 -2.008 1.00 98.50 95 HIS A C 1
ATOM 719 O O . HIS A 1 95 ? 3.942 -6.485 -2.429 1.00 98.50 95 HIS A O 1
ATOM 725 N N . SER A 1 96 ? 6.134 -6.138 -2.739 1.00 98.44 96 SER A N 1
ATOM 726 C CA . SER A 1 96 ? 6.015 -5.528 -4.076 1.00 98.44 96 SER A CA 1
ATOM 727 C C . SER A 1 96 ? 5.078 -4.312 -4.122 1.00 98.44 96 SER A C 1
ATOM 729 O O . SER A 1 96 ? 4.514 -3.986 -5.164 1.00 98.44 96 SER A O 1
ATOM 731 N N . ALA A 1 97 ? 4.891 -3.626 -2.997 1.00 98.75 97 ALA A N 1
ATOM 732 C CA . ALA A 1 97 ? 3.987 -2.496 -2.884 1.00 98.75 97 ALA A CA 1
ATOM 733 C C . ALA A 1 97 ? 4.741 -1.211 -2.530 1.00 98.75 97 ALA A C 1
ATOM 735 O O . ALA A 1 97 ? 5.847 -1.221 -1.987 1.00 98.75 97 ALA A O 1
ATOM 736 N N . VAL A 1 98 ? 4.100 -0.076 -2.776 1.00 98.56 98 VAL A N 1
ATOM 737 C CA . VAL A 1 98 ? 4.525 1.237 -2.292 1.00 98.56 98 VAL A CA 1
ATOM 738 C C . VAL A 1 98 ? 3.331 1.969 -1.695 1.00 98.56 98 VAL A C 1
ATOM 740 O O . VAL A 1 98 ? 2.191 1.765 -2.100 1.00 98.56 98 VAL A O 1
ATOM 743 N N . GLY A 1 99 ? 3.589 2.820 -0.705 1.00 97.25 99 GLY A N 1
ATOM 744 C CA . GLY A 1 99 ? 2.561 3.615 -0.045 1.00 97.25 99 GLY A CA 1
ATOM 745 C C . GLY A 1 99 ? 3.022 5.068 0.10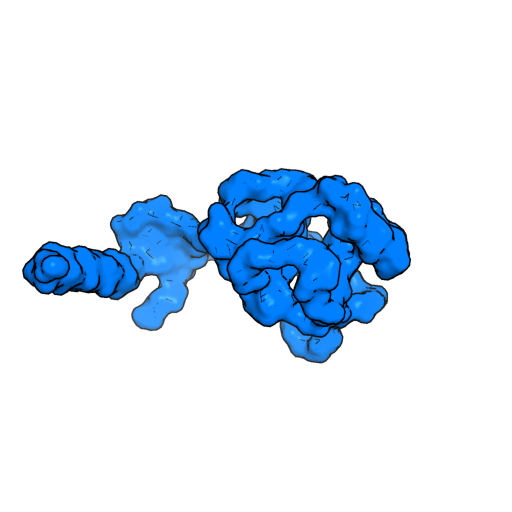1 1.00 97.25 99 GLY A C 1
ATOM 746 O O . GLY A 1 99 ? 4.126 5.295 0.599 1.00 97.25 99 GLY A O 1
ATOM 747 N N . PRO A 1 100 ? 2.224 6.065 -0.316 1.00 96.38 100 PRO A N 1
ATOM 748 C CA . PRO A 1 100 ? 2.575 7.470 -0.162 1.00 96.38 100 PRO A CA 1
ATOM 749 C C . PRO A 1 100 ? 2.421 7.927 1.297 1.00 96.38 100 PRO A C 1
ATOM 751 O O . PRO A 1 100 ? 1.431 7.612 1.959 1.00 96.38 100 PRO A O 1
ATOM 754 N N . MET A 1 101 ? 3.349 8.765 1.770 1.00 97.12 101 MET A N 1
ATOM 755 C CA . MET A 1 101 ? 3.315 9.383 3.108 1.00 97.12 101 MET A CA 1
ATOM 756 C C . MET A 1 101 ? 3.380 8.340 4.238 1.00 97.12 101 MET A C 1
ATOM 758 O O . MET A 1 101 ? 4.385 7.641 4.324 1.00 97.12 101 MET A O 1
ATOM 762 N N . ALA A 1 102 ? 2.354 8.201 5.095 1.00 96.88 102 ALA A N 1
ATOM 763 C CA . ALA A 1 102 ? 2.289 7.093 6.059 1.00 96.88 102 ALA A CA 1
ATOM 764 C C . ALA A 1 102 ? 2.271 5.722 5.355 1.00 96.88 102 ALA A C 1
ATOM 766 O O . ALA A 1 102 ? 2.736 4.726 5.907 1.00 96.88 102 ALA A O 1
ATOM 767 N N . GLY A 1 103 ? 1.750 5.686 4.122 1.00 96.69 103 GLY A N 1
ATOM 768 C CA . GLY A 1 103 ? 1.734 4.512 3.256 1.00 96.69 103 GLY A CA 1
ATOM 769 C C . GLY A 1 103 ? 0.952 3.332 3.808 1.00 96.69 103 GLY A C 1
ATOM 770 O O . GLY A 1 103 ? 1.236 2.202 3.424 1.00 96.69 103 GLY A O 1
ATOM 771 N N . VAL A 1 104 ? 0.006 3.588 4.714 1.00 98.50 104 VAL A N 1
ATOM 772 C CA . VAL A 1 104 ? -0.782 2.531 5.340 1.00 98.50 104 VAL A CA 1
ATOM 773 C C . VAL A 1 104 ? -1.697 1.880 4.311 1.00 98.50 104 VAL A C 1
ATOM 775 O O . VAL A 1 104 ? -2.434 2.569 3.606 1.00 98.50 104 VAL A O 1
ATOM 778 N N . THR A 1 105 ? -1.627 0.553 4.224 1.00 98.81 105 THR A N 1
ATOM 779 C CA . THR A 1 105 ? -2.512 -0.266 3.387 1.00 98.81 105 THR A CA 1
ATOM 780 C C . THR A 1 105 ? -3.011 -1.445 4.211 1.00 98.81 105 THR A C 1
ATOM 782 O O . THR A 1 105 ? -2.203 -2.225 4.722 1.00 98.81 105 THR A O 1
ATOM 785 N N . SER A 1 106 ? -4.330 -1.563 4.359 1.00 98.75 106 SER A N 1
ATOM 786 C CA . SER A 1 106 ? -4.995 -2.661 5.067 1.00 98.75 106 SER A CA 1
ATOM 787 C C . SER A 1 106 ? -5.692 -3.624 4.099 1.00 98.75 106 SER A C 1
ATOM 789 O O . SER A 1 106 ? -5.834 -3.292 2.921 1.00 98.75 106 SER A O 1
ATOM 791 N N . PRO A 1 107 ? -6.087 -4.826 4.558 1.00 98.69 107 PRO A N 1
ATOM 792 C CA . PRO A 1 107 ? -6.554 -5.915 3.697 1.00 98.69 107 PRO A CA 1
ATOM 793 C C . PRO A 1 107 ? -7.665 -5.552 2.705 1.00 98.69 107 PRO A C 1
ATOM 795 O O . PRO A 1 107 ? -7.598 -5.959 1.543 1.00 98.69 107 PRO A O 1
ATOM 798 N N . SER A 1 108 ? -8.667 -4.786 3.138 1.00 98.56 108 SER A N 1
ATOM 799 C CA . SER A 1 108 ? -9.819 -4.418 2.307 1.00 98.56 108 SER A CA 1
ATOM 800 C C . SER A 1 108 ? -9.556 -3.240 1.368 1.00 98.56 108 SER A C 1
ATOM 802 O O . SER A 1 108 ? -10.324 -3.034 0.427 1.00 98.56 108 SER A O 1
ATOM 804 N N . MET A 1 109 ? -8.490 -2.461 1.596 1.00 98.75 109 MET A N 1
ATOM 805 C CA . MET A 1 109 ? -8.237 -1.251 0.813 1.00 98.75 109 MET A CA 1
ATOM 806 C C . MET A 1 109 ? -7.970 -1.596 -0.656 1.00 98.75 109 MET A C 1
ATOM 808 O O . MET A 1 109 ? -7.164 -2.488 -0.938 1.00 98.75 109 MET A O 1
ATOM 812 N N . PRO A 1 110 ? -8.582 -0.875 -1.612 1.00 98.75 110 PRO A N 1
ATOM 813 C CA . PRO A 1 110 ? -8.303 -1.062 -3.021 1.00 98.75 110 PRO A CA 1
ATOM 814 C C . PRO A 1 110 ? -6.889 -0.583 -3.353 1.00 98.75 110 PRO A C 1
ATOM 816 O O . PRO A 1 110 ? -6.441 0.485 -2.919 1.00 98.75 110 PRO A O 1
ATOM 819 N N . VAL A 1 111 ? -6.205 -1.361 -4.183 1.00 98.88 111 VAL A N 1
ATOM 820 C CA . VAL A 1 111 ? -4.882 -1.046 -4.714 1.00 98.88 111 VAL A CA 1
ATOM 821 C C . VAL A 1 111 ? -4.895 -1.106 -6.232 1.00 98.88 111 VAL A C 1
ATOM 823 O O . VAL A 1 111 ? -5.585 -1.930 -6.833 1.00 98.88 111 VAL A O 1
ATOM 826 N N . PHE A 1 112 ? -4.107 -0.238 -6.859 1.00 98.75 112 PHE A N 1
ATOM 827 C CA . PHE A 1 112 ? -3.746 -0.394 -8.260 1.00 98.75 112 PHE A CA 1
ATOM 828 C C . PHE A 1 112 ? -2.912 -1.663 -8.430 1.00 98.75 112 PHE A C 1
ATOM 830 O O . PHE A 1 112 ? -1.965 -1.878 -7.674 1.00 98.75 112 PHE A O 1
ATOM 837 N N . VAL A 1 113 ? -3.231 -2.458 -9.449 1.00 98.81 113 VAL A N 1
ATOM 838 C CA . VAL A 1 113 ? -2.395 -3.570 -9.908 1.00 98.81 113 VAL A CA 1
ATOM 839 C C . VAL A 1 113 ? -1.661 -3.117 -11.159 1.00 98.81 113 VAL A C 1
ATOM 841 O O . VAL A 1 113 ? -2.277 -2.877 -12.204 1.00 98.81 113 VAL A O 1
ATOM 844 N N . ILE A 1 114 ? -0.347 -2.955 -11.034 1.00 98.62 114 ILE A N 1
ATOM 845 C CA . ILE A 1 114 ? 0.535 -2.573 -12.132 1.00 98.62 114 ILE A CA 1
ATOM 846 C C . ILE A 1 114 ? 1.316 -3.803 -12.564 1.00 98.62 114 ILE A C 1
ATOM 848 O O . ILE A 1 114 ? 2.074 -4.353 -11.771 1.00 98.62 114 ILE A O 1
ATOM 852 N N . HIS A 1 115 ? 1.173 -4.186 -13.826 1.00 98.62 115 HIS A N 1
ATOM 853 C CA . HIS A 1 115 ? 1.919 -5.285 -14.417 1.00 98.62 115 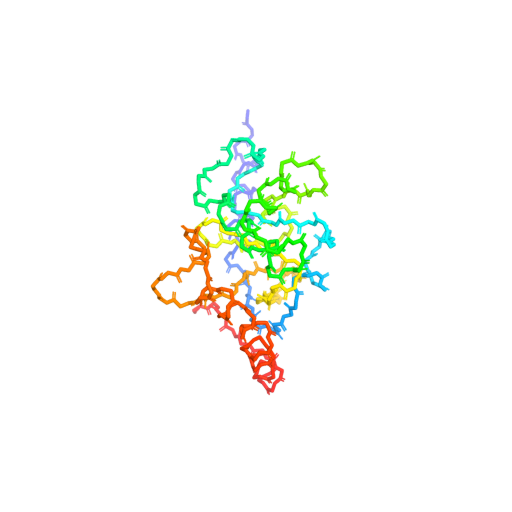HIS A CA 1
ATOM 854 C C . HIS A 1 115 ? 3.045 -4.745 -15.295 1.00 98.62 115 HIS A C 1
ATOM 856 O O . HIS A 1 115 ? 2.839 -3.847 -16.112 1.00 98.62 115 HIS A O 1
ATOM 862 N N . ASN A 1 116 ? 4.249 -5.290 -15.159 1.00 98.38 116 ASN A N 1
ATOM 863 C CA . ASN A 1 116 ? 5.353 -4.997 -16.062 1.00 98.38 116 ASN A CA 1
ATOM 864 C C . ASN A 1 116 ? 5.409 -6.034 -17.190 1.00 98.38 116 ASN A C 1
ATOM 866 O O . ASN A 1 116 ? 5.994 -7.101 -17.010 1.00 98.38 116 ASN A O 1
ATOM 870 N N . ARG A 1 117 ? 4.901 -5.697 -18.383 1.00 97.69 117 ARG A N 1
ATOM 871 C CA . ARG A 1 117 ? 4.851 -6.631 -19.531 1.00 97.69 117 ARG A CA 1
ATOM 872 C C . ARG A 1 117 ? 6.228 -7.152 -19.944 1.00 97.69 117 ARG A C 1
ATOM 874 O O . ARG A 1 117 ? 6.343 -8.252 -20.475 1.00 97.69 117 ARG A O 1
ATOM 881 N N . LYS A 1 118 ? 7.281 -6.358 -19.716 1.00 97.81 118 LYS A N 1
ATOM 882 C CA . LYS A 1 118 ? 8.646 -6.702 -20.126 1.00 97.81 118 LYS A CA 1
ATOM 883 C C . LYS A 1 118 ? 9.255 -7.822 -19.281 1.00 97.81 118 LYS A C 1
ATOM 885 O O . LYS A 1 118 ? 9.911 -8.695 -19.841 1.00 97.81 118 LYS A O 1
ATOM 890 N N . HIS A 1 119 ? 9.078 -7.765 -17.959 1.00 97.25 119 HIS A N 1
ATOM 891 C CA . HIS A 1 119 ? 9.746 -8.673 -17.009 1.00 97.25 119 HIS A CA 1
ATOM 892 C C . HIS A 1 119 ? 8.771 -9.554 -16.214 1.00 97.25 119 HIS A C 1
ATOM 894 O O . HIS A 1 119 ? 9.210 -10.401 -15.444 1.00 97.25 119 HIS A O 1
ATOM 900 N N . GLY A 1 120 ? 7.461 -9.377 -16.397 1.00 97.94 120 GLY A N 1
ATOM 901 C CA . GLY A 1 120 ? 6.408 -10.219 -15.827 1.00 97.94 120 GLY A CA 1
ATOM 902 C C . GLY A 1 120 ? 6.124 -10.006 -14.338 1.00 97.94 120 GLY A C 1
ATOM 903 O O . GLY A 1 120 ? 5.361 -10.774 -13.763 1.00 97.94 120 GLY A O 1
ATOM 904 N N . ASN A 1 121 ? 6.737 -9.006 -13.699 1.00 98.25 121 ASN A N 1
ATOM 905 C CA . ASN A 1 121 ? 6.530 -8.715 -12.281 1.00 98.25 121 ASN A CA 1
ATOM 906 C C . ASN A 1 121 ? 5.388 -7.711 -12.057 1.00 98.25 121 ASN A C 1
ATOM 908 O O . ASN A 1 121 ? 5.191 -6.805 -12.869 1.00 98.25 121 ASN A O 1
ATOM 912 N N . ASP A 1 122 ? 4.726 -7.816 -10.906 1.00 98.56 122 ASP A N 1
ATOM 913 C CA . ASP A 1 122 ? 3.654 -6.905 -10.495 1.00 98.56 122 ASP A CA 1
ATOM 914 C C . ASP A 1 122 ? 4.112 -5.934 -9.401 1.00 98.56 122 ASP A C 1
ATOM 916 O O . ASP A 1 122 ? 5.051 -6.215 -8.648 1.00 98.56 122 ASP A O 1
ATOM 920 N N . ALA A 1 123 ? 3.442 -4.784 -9.319 1.00 98.56 123 ALA A N 1
ATOM 921 C CA . ALA A 1 123 ? 3.602 -3.808 -8.251 1.00 98.56 123 ALA A CA 1
ATOM 922 C C . ALA A 1 123 ? 2.260 -3.191 -7.837 1.00 98.56 123 ALA A C 1
ATOM 924 O O . ALA A 1 123 ? 1.346 -3.054 -8.655 1.00 98.56 123 ALA A O 1
ATOM 925 N N . TYR A 1 124 ? 2.168 -2.774 -6.572 1.00 98.81 124 TYR A N 1
ATOM 926 C CA . TYR A 1 124 ? 0.915 -2.319 -5.964 1.00 98.81 124 TYR A CA 1
ATOM 927 C C . TYR A 1 124 ? 1.045 -0.960 -5.283 1.00 98.81 124 TYR A C 1
ATOM 929 O O . TYR A 1 124 ? 2.086 -0.622 -4.719 1.00 98.81 124 TYR A O 1
ATOM 937 N N . CYS A 1 125 ? -0.029 -0.177 -5.300 1.00 98.50 125 CYS A N 1
ATOM 938 C CA . CYS A 1 125 ? -0.122 1.077 -4.555 1.00 98.50 125 CYS A CA 1
ATOM 939 C C . CYS A 1 125 ? -1.579 1.351 -4.186 1.00 98.50 125 CYS A C 1
ATOM 941 O O . CYS A 1 125 ? -2.472 1.106 -4.998 1.00 98.50 125 CYS A O 1
ATOM 943 N N . ASN A 1 126 ? -1.827 1.866 -2.984 1.00 97.00 126 ASN A N 1
ATOM 944 C CA . ASN A 1 126 ? -3.171 2.263 -2.574 1.00 97.00 126 ASN A CA 1
ATOM 945 C C . ASN A 1 126 ? -3.687 3.479 -3.371 1.00 97.00 126 ASN A C 1
ATOM 947 O O . ASN A 1 126 ? -2.942 4.196 -4.048 1.00 97.00 126 ASN A O 1
ATOM 951 N N . LEU A 1 127 ? -5.001 3.698 -3.316 1.00 97.88 127 LEU A N 1
ATOM 952 C CA . LEU A 1 127 ? -5.639 4.815 -4.009 1.00 97.88 127 LEU A CA 1
ATOM 953 C C . LEU A 1 127 ? -5.427 6.148 -3.271 1.00 97.88 127 LEU A C 1
ATOM 955 O O . LEU A 1 127 ? -5.330 6.219 -2.047 1.00 97.88 127 LEU A O 1
ATOM 959 N N . ASN A 1 128 ? -5.409 7.247 -4.028 1.00 96.88 128 ASN A N 1
ATOM 960 C CA . ASN A 1 128 ? -5.330 8.592 -3.465 1.00 96.88 128 ASN A CA 1
ATOM 961 C C . ASN A 1 128 ? -6.687 9.020 -2.882 1.00 96.88 128 ASN A C 1
ATOM 963 O O . ASN A 1 128 ? -7.661 9.159 -3.614 1.00 96.88 128 ASN A O 1
ATOM 967 N N . GLU A 1 129 ? -6.716 9.315 -1.585 1.00 95.69 129 GLU A N 1
ATOM 968 C CA . GLU A 1 129 ? -7.922 9.705 -0.836 1.00 95.69 129 GLU A CA 1
ATOM 969 C C . GLU A 1 129 ? -8.447 11.121 -1.142 1.00 95.69 129 GLU A C 1
ATOM 971 O O . GLU A 1 129 ? -9.431 11.569 -0.557 1.00 95.69 129 GLU A O 1
ATOM 976 N N . GLY A 1 130 ? -7.769 11.875 -2.007 1.00 92.88 130 GLY A N 1
ATOM 977 C CA . GLY A 1 130 ? -8.093 13.265 -2.312 1.00 92.88 130 GLY A CA 1
ATOM 978 C C . GLY A 1 130 ? -7.375 14.277 -1.411 1.00 92.88 130 GLY A C 1
ATOM 979 O O . GLY A 1 130 ? -6.251 14.058 -0.944 1.00 92.88 130 GLY A O 1
ATOM 980 N N . ARG A 1 131 ? -7.997 15.450 -1.242 1.00 89.75 131 ARG A N 1
ATOM 981 C CA . AR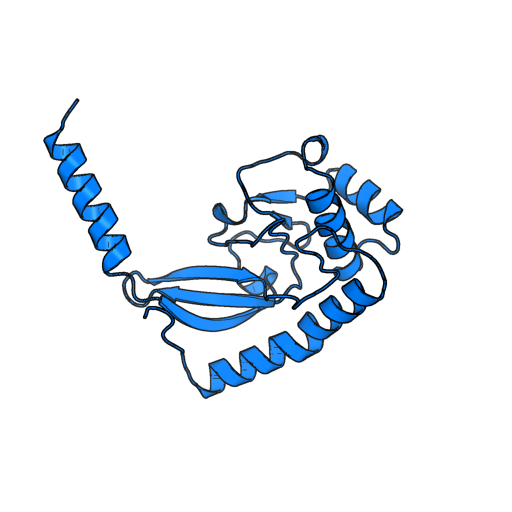G A 1 131 ? -7.451 16.610 -0.510 1.00 89.75 131 ARG A CA 1
ATOM 982 C C . ARG A 1 131 ? -8.095 16.741 0.875 1.00 89.75 131 ARG A C 1
ATOM 984 O O . ARG A 1 131 ? -9.176 16.218 1.111 1.00 89.75 131 ARG A O 1
ATOM 991 N N . GLY A 1 132 ? -7.457 17.509 1.757 1.00 92.88 132 GLY A N 1
ATOM 992 C CA . GLY A 1 132 ? -7.970 17.803 3.098 1.00 92.88 132 GLY A CA 1
ATOM 993 C C . GLY A 1 132 ? -7.503 16.790 4.141 1.00 92.88 132 GLY A C 1
ATOM 994 O O . GLY A 1 132 ? -6.387 16.276 4.050 1.00 92.88 132 GLY A O 1
ATOM 995 N N . LYS A 1 133 ? -8.349 16.525 5.142 1.00 95.50 133 LYS A N 1
ATOM 996 C CA . LYS A 1 133 ? -8.076 15.530 6.184 1.00 95.50 133 LYS A CA 1
ATOM 997 C C . LYS A 1 133 ? -8.164 14.128 5.580 1.00 95.50 133 LYS A C 1
ATOM 999 O O . LYS A 1 133 ? -9.219 13.737 5.081 1.00 95.50 133 LYS A O 1
ATOM 1004 N N . VAL A 1 134 ? -7.044 13.411 5.577 1.00 96.94 134 VAL A N 1
ATOM 1005 C CA . VAL A 1 134 ? -6.874 12.104 4.919 1.00 96.94 134 VAL A CA 1
ATOM 1006 C C . VAL A 1 134 ? -6.018 11.176 5.777 1.00 96.94 134 VAL A C 1
ATOM 1008 O O . VAL A 1 134 ? -5.145 11.635 6.523 1.00 96.94 134 VAL A O 1
ATOM 1011 N N . LEU A 1 135 ? -6.242 9.874 5.640 1.00 97.38 135 LEU A N 1
ATOM 1012 C CA . LEU A 1 135 ? -5.589 8.811 6.389 1.00 97.38 135 LEU A CA 1
ATOM 1013 C C . LEU A 1 135 ? -4.077 8.789 6.168 1.00 97.38 135 LEU A C 1
ATOM 1015 O O . LEU A 1 135 ? -3.335 8.626 7.128 1.00 97.38 135 LEU A O 1
ATOM 1019 N N . ARG A 1 136 ? -3.580 9.027 4.947 1.00 96.69 136 ARG A N 1
ATOM 1020 C CA . ARG A 1 136 ? -2.131 9.017 4.649 1.00 96.69 136 ARG A CA 1
ATOM 1021 C C . ARG A 1 136 ? -1.306 10.058 5.421 1.00 96.69 136 ARG A C 1
ATOM 1023 O O . ARG A 1 136 ? -0.080 9.957 5.440 1.00 96.69 136 ARG A O 1
ATOM 1030 N N . TYR A 1 137 ? -1.957 11.036 6.059 1.00 96.94 137 TYR A N 1
ATOM 1031 C CA . TYR A 1 137 ? -1.342 11.994 6.990 1.00 96.94 137 TYR A CA 1
ATOM 1032 C C . TYR A 1 137 ? -1.722 11.748 8.464 1.00 96.94 137 TYR A C 1
ATOM 1034 O O . TYR A 1 137 ? -1.463 12.596 9.313 1.00 96.94 137 TYR A O 1
ATOM 1042 N N . GLY A 1 138 ? -2.339 10.607 8.778 1.00 96.38 138 GLY A N 1
ATOM 1043 C CA . GLY A 1 138 ? -2.847 10.267 10.109 1.00 96.38 138 GLY A CA 1
ATOM 1044 C C . GLY A 1 138 ? -4.187 10.912 10.456 1.00 96.38 138 GLY A C 1
ATOM 1045 O O . GLY A 1 138 ? -4.534 10.999 11.630 1.00 96.38 138 GLY A O 1
ATOM 1046 N N . GLY A 1 139 ? -4.929 11.405 9.460 1.00 95.62 139 GLY A N 1
ATOM 1047 C CA . GLY A 1 139 ? -6.259 11.962 9.670 1.00 95.62 139 GLY A CA 1
ATOM 1048 C C . GLY A 1 139 ? -7.250 10.891 10.123 1.00 95.62 139 GLY A C 1
ATOM 1049 O O . GLY A 1 139 ? -7.319 9.819 9.533 1.00 95.62 139 GLY A O 1
ATOM 1050 N N . LEU A 1 140 ? -8.039 11.214 11.147 1.00 93.88 140 LEU A N 1
ATOM 1051 C CA . LEU A 1 140 ? -9.057 10.339 11.733 1.00 93.88 140 LEU A CA 1
ATOM 1052 C C . LEU A 1 140 ? -10.411 11.042 11.855 1.00 93.88 140 LEU A C 1
ATOM 1054 O O . LEU A 1 140 ? -10.495 12.270 11.801 1.00 93.88 140 LEU A O 1
ATOM 1058 N N . GLY A 1 141 ? -11.470 10.270 12.071 1.00 93.44 141 GLY A N 1
ATOM 1059 C CA . GLY A 1 141 ? -12.826 10.767 12.307 1.00 93.44 141 GLY A CA 1
ATOM 1060 C C . GLY A 1 141 ? -13.819 10.364 11.214 1.00 93.44 141 GLY A C 1
ATOM 1061 O O . GLY A 1 141 ? -13.414 9.763 10.215 1.00 93.44 141 GLY A O 1
ATOM 1062 N N . PRO A 1 142 ? -15.110 10.699 11.397 1.00 94.88 142 PRO A N 1
ATOM 1063 C CA . PRO A 1 142 ? -16.192 10.202 10.546 1.00 94.88 142 PRO A CA 1
ATOM 1064 C C . PRO A 1 142 ? -15.973 10.498 9.061 1.00 94.88 142 PRO A C 1
ATOM 1066 O O . PRO A 1 142 ? -16.022 9.586 8.250 1.00 94.88 142 PRO A O 1
ATOM 1069 N N . GLU A 1 143 ? -15.578 11.727 8.717 1.00 95.75 143 GLU A N 1
ATOM 1070 C CA . GLU A 1 143 ? -15.348 12.138 7.322 1.00 95.75 143 GLU A CA 1
ATOM 1071 C C . GLU A 1 143 ? -14.230 11.355 6.611 1.00 95.75 143 GLU A C 1
ATOM 1073 O O . GLU A 1 143 ? -14.251 11.211 5.389 1.00 95.75 143 GLU A O 1
ATOM 1078 N N . VAL A 1 144 ? -13.229 10.874 7.361 1.00 96.94 144 VAL A N 1
ATOM 1079 C CA . VAL A 1 144 ? -12.148 10.050 6.807 1.00 96.94 144 VAL A CA 1
ATOM 1080 C C . VAL A 1 144 ? -12.649 8.623 6.649 1.00 96.94 144 VAL A C 1
ATOM 1082 O O . VAL A 1 144 ? -12.491 8.044 5.581 1.00 96.94 144 VAL A O 1
ATOM 1085 N N . HIS A 1 145 ? -13.294 8.074 7.680 1.00 96.88 145 HIS A N 1
ATOM 1086 C CA . HIS A 1 145 ? -13.822 6.714 7.649 1.00 96.88 145 HIS A CA 1
ATOM 1087 C C . HIS A 1 145 ? -14.880 6.528 6.550 1.00 96.88 145 HIS A C 1
ATOM 1089 O O . HIS A 1 145 ? -14.747 5.622 5.736 1.00 96.88 145 HIS A O 1
ATOM 1095 N N . GLU A 1 146 ? -15.863 7.425 6.454 1.00 97.50 146 GLU A N 1
ATOM 1096 C CA . GLU A 1 146 ? -16.890 7.414 5.402 1.00 97.50 146 GLU A CA 1
ATOM 1097 C C . GLU A 1 146 ? -16.270 7.468 4.002 1.00 97.50 146 GLU A C 1
ATOM 1099 O O . GLU A 1 146 ? -16.708 6.762 3.095 1.00 97.50 146 GLU A O 1
ATOM 1104 N N . ARG A 1 147 ? -15.207 8.263 3.821 1.00 97.88 147 ARG A N 1
ATOM 1105 C CA . ARG A 1 147 ? -14.488 8.324 2.546 1.00 97.88 147 ARG A CA 1
ATOM 1106 C C . ARG A 1 147 ? -13.775 7.017 2.233 1.00 97.88 147 ARG A C 1
ATOM 1108 O O . ARG A 1 147 ? -13.827 6.582 1.090 1.00 97.88 147 ARG A O 1
ATOM 1115 N N . LEU A 1 148 ? -13.120 6.400 3.213 1.00 98.06 148 LEU A N 1
ATOM 1116 C CA . LEU A 1 148 ? -12.452 5.112 3.026 1.00 98.06 148 LEU A CA 1
ATOM 1117 C C . LEU A 1 148 ? -13.458 4.008 2.674 1.00 98.06 148 LEU A C 1
ATOM 1119 O O . LEU A 1 148 ? -13.218 3.250 1.739 1.00 98.06 148 LEU A O 1
ATOM 1123 N N . VAL A 1 149 ? -14.614 3.976 3.345 1.00 98.25 149 VAL A N 1
ATOM 1124 C CA . VAL A 1 149 ? -15.718 3.060 3.013 1.00 98.25 149 VAL A CA 1
ATOM 1125 C C . VAL A 1 149 ? -16.207 3.309 1.585 1.00 98.25 149 VAL A C 1
ATOM 1127 O O . VAL A 1 149 ? -16.239 2.383 0.781 1.00 98.25 149 VAL A O 1
ATOM 1130 N N . TRP A 1 150 ? -16.482 4.563 1.213 1.00 98.50 150 TRP A N 1
ATOM 1131 C CA . TRP A 1 150 ? -16.863 4.909 -0.161 1.00 98.50 150 TRP A CA 1
ATOM 1132 C C . TRP A 1 150 ? -15.792 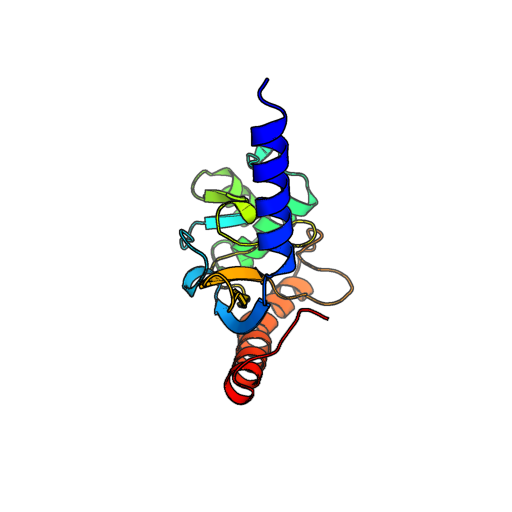4.512 -1.188 1.00 98.50 150 TRP A C 1
ATOM 1134 O O . TRP A 1 150 ? -16.112 4.059 -2.288 1.00 98.50 150 TRP A O 1
ATOM 1144 N N . MET A 1 151 ? -14.508 4.651 -0.848 1.00 98.56 151 MET A N 1
ATOM 1145 C CA . MET A 1 151 ? -13.424 4.235 -1.732 1.00 98.56 151 MET A CA 1
ATOM 1146 C C . MET A 1 151 ? -13.412 2.719 -1.945 1.00 98.56 151 MET A C 1
ATOM 1148 O O . MET A 1 151 ? -13.207 2.283 -3.077 1.00 98.56 151 MET A O 1
ATOM 1152 N N . ASN A 1 152 ? -13.662 1.935 -0.895 1.00 98.00 152 ASN A N 1
ATOM 1153 C CA . ASN A 1 152 ? -13.749 0.478 -0.969 1.00 98.00 152 ASN A CA 1
ATOM 1154 C C . ASN A 1 152 ? -14.987 0.013 -1.752 1.00 98.00 152 ASN A C 1
ATOM 1156 O O . ASN A 1 152 ? -14.886 -0.886 -2.582 1.00 98.00 152 ASN A O 1
ATOM 1160 N N . GLU A 1 153 ? -16.146 0.622 -1.502 1.00 98.25 153 GLU A N 1
ATOM 1161 C CA . GLU A 1 153 ? -17.436 0.137 -2.010 1.00 98.25 153 GLU A CA 1
ATOM 1162 C C . GLU A 1 153 ? -17.824 0.718 -3.373 1.00 98.25 153 GLU A C 1
ATOM 1164 O O . GLU A 1 153 ? -18.585 0.099 -4.115 1.00 98.25 153 GLU A O 1
ATOM 1169 N N . VAL A 1 154 ? -17.313 1.904 -3.722 1.00 98.62 154 VAL A N 1
ATOM 1170 C CA . VAL A 1 154 ? -17.724 2.633 -4.931 1.00 98.62 154 VAL A CA 1
ATOM 1171 C C . VAL A 1 154 ? -16.538 2.945 -5.835 1.00 98.62 154 VAL A C 1
ATOM 1173 O O . VAL A 1 154 ? -16.526 2.512 -6.988 1.00 98.62 154 VAL A O 1
ATOM 1176 N N . LEU A 1 155 ? -15.530 3.680 -5.349 1.00 98.56 155 LEU A N 1
ATOM 1177 C CA . LEU A 1 155 ? -14.424 4.131 -6.207 1.00 98.56 155 LEU A CA 1
ATOM 1178 C C . LEU A 1 155 ? -13.609 2.959 -6.762 1.00 98.56 155 LEU A C 1
ATOM 1180 O O . LEU A 1 155 ? -13.352 2.914 -7.963 1.00 98.56 155 LEU A O 1
ATOM 1184 N N . GLY A 1 156 ? -13.192 2.034 -5.896 1.00 98.56 156 GLY A N 1
ATOM 1185 C CA . GLY A 1 156 ? -12.403 0.862 -6.266 1.00 98.56 156 GLY A CA 1
ATOM 1186 C C . GLY A 1 156 ? -13.094 0.028 -7.349 1.00 98.56 156 GLY A C 1
ATOM 1187 O O . GLY A 1 156 ? -12.517 -0.125 -8.428 1.00 98.56 156 GLY A O 1
ATOM 1188 N N . PRO A 1 157 ? -14.343 -0.428 -7.126 1.00 98.56 157 PRO A N 1
ATOM 1189 C CA . PRO A 1 157 ? -15.118 -1.155 -8.131 1.00 98.56 157 PRO A CA 1
ATOM 1190 C C . PRO A 1 157 ? -15.340 -0.371 -9.431 1.00 98.56 157 PRO A C 1
ATOM 1192 O O . PRO A 1 157 ? -15.246 -0.942 -10.517 1.00 98.56 157 PRO A O 1
ATOM 1195 N N . ALA A 1 158 ? -15.581 0.943 -9.357 1.00 98.62 158 ALA A N 1
ATOM 1196 C CA . ALA A 1 158 ? -15.744 1.769 -10.552 1.00 98.62 158 ALA A CA 1
ATOM 1197 C C . ALA A 1 158 ? -14.452 1.843 -11.385 1.00 98.62 158 ALA A C 1
ATOM 1199 O O . ALA A 1 158 ? -14.487 1.653 -12.601 1.00 98.62 158 ALA A O 1
ATOM 1200 N N . LEU A 1 159 ? -13.300 2.070 -10.745 1.00 98.62 159 LEU A N 1
ATOM 1201 C CA . LEU A 1 159 ? -11.999 2.085 -11.423 1.00 98.62 159 LEU A CA 1
ATOM 1202 C C . LEU A 1 159 ? -11.639 0.711 -11.990 1.00 98.62 159 LEU A C 1
ATOM 1204 O O . LEU A 1 159 ? -11.111 0.633 -13.100 1.00 98.62 159 LEU A O 1
ATOM 1208 N N . GLN A 1 160 ? -11.959 -0.361 -11.264 1.00 98.62 160 GLN A N 1
ATOM 1209 C CA . GLN A 1 160 ? -11.806 -1.722 -11.760 1.00 98.62 160 GLN A CA 1
ATOM 1210 C C . GLN A 1 160 ? -12.623 -1.939 -13.040 1.00 98.62 160 GLN A C 1
ATOM 1212 O O . GLN A 1 160 ? -12.090 -2.423 -14.036 1.00 98.62 160 GLN A O 1
ATOM 1217 N N . ALA A 1 161 ? -13.904 -1.564 -13.043 1.00 98.56 161 ALA A N 1
ATOM 1218 C CA . ALA A 1 161 ? -14.759 -1.718 -14.216 1.00 98.56 161 ALA A CA 1
ATOM 1219 C C . ALA A 1 161 ? -14.199 -0.959 -15.431 1.00 98.56 161 ALA A C 1
ATOM 1221 O O . ALA A 1 161 ? -14.169 -1.499 -16.537 1.00 98.56 161 ALA A O 1
ATOM 1222 N N . VAL A 1 162 ? -13.694 0.262 -15.214 1.00 98.38 162 VAL A N 1
ATOM 1223 C CA . VAL A 1 162 ? -13.054 1.067 -16.263 1.00 98.38 162 VAL A CA 1
ATOM 1224 C C . VAL A 1 162 ? -11.824 0.361 -16.828 1.00 98.38 162 VAL A C 1
ATOM 1226 O O . VAL A 1 162 ? -11.744 0.174 -18.041 1.00 98.38 162 VAL A O 1
ATOM 1229 N N . ILE A 1 163 ? -10.883 -0.073 -15.983 1.00 98.50 163 ILE A N 1
ATOM 1230 C CA . ILE A 1 163 ? -9.649 -0.685 -16.490 1.00 98.50 163 ILE A CA 1
ATOM 1231 C C . ILE A 1 163 ? -9.909 -2.042 -17.155 1.00 98.50 163 ILE A C 1
ATOM 1233 O O . ILE A 1 163 ? -9.298 -2.338 -18.177 1.00 98.50 163 ILE A O 1
ATOM 1237 N N . LYS A 1 164 ? -10.893 -2.819 -16.678 1.00 98.06 164 LYS A N 1
ATOM 1238 C CA . LYS A 1 164 ? -11.335 -4.055 -17.348 1.00 98.06 164 LYS A CA 1
ATOM 1239 C C . LYS A 1 164 ? -11.931 -3.788 -18.729 1.00 98.06 164 LYS A C 1
ATOM 1241 O O . LYS A 1 164 ? -11.664 -4.554 -19.649 1.00 98.06 164 LYS A O 1
ATOM 1246 N N . ALA A 1 165 ? -12.701 -2.712 -18.890 1.00 98.44 165 ALA A N 1
ATOM 1247 C CA . ALA A 1 165 ? -13.249 -2.322 -20.188 1.00 98.44 165 ALA A CA 1
ATOM 1248 C C . ALA A 1 165 ? -12.166 -1.809 -21.153 1.00 98.44 165 ALA A C 1
ATOM 1250 O O . ALA A 1 165 ? -12.260 -2.032 -22.358 1.00 98.44 165 ALA A O 1
ATOM 1251 N N . MET A 1 166 ? -11.131 -1.143 -20.633 1.00 97.81 166 MET A N 1
ATOM 1252 C CA . MET A 1 166 ? -9.981 -0.677 -21.417 1.00 97.81 166 MET A CA 1
ATOM 1253 C C . MET A 1 166 ? -8.985 -1.797 -21.758 1.00 97.81 166 MET A C 1
ATOM 1255 O O . MET A 1 166 ? -8.207 -1.658 -22.699 1.00 97.81 166 MET A O 1
ATOM 1259 N N . GLY A 1 167 ? -8.992 -2.893 -20.996 1.00 97.50 167 GLY A N 1
ATOM 1260 C CA . GLY A 1 167 ? -8.004 -3.968 -21.057 1.00 97.50 167 GLY A CA 1
ATOM 1261 C C . GLY A 1 167 ? -6.754 -3.638 -20.242 1.00 97.50 167 GLY A C 1
ATOM 1262 O O . GLY A 1 167 ? -6.446 -4.336 -19.281 1.00 97.50 167 GLY A O 1
ATOM 1263 N N . GLU A 1 168 ? -6.057 -2.562 -20.603 1.00 97.12 168 GLU A N 1
ATOM 1264 C CA . GLU A 1 168 ? -4.890 -2.053 -19.877 1.00 97.12 168 GLU A CA 1
ATOM 1265 C C . GLU A 1 168 ? -4.631 -0.573 -20.195 1.00 97.12 168 GLU A C 1
ATOM 1267 O O . GLU A 1 168 ? -5.086 -0.045 -21.213 1.00 97.12 168 GLU A O 1
ATOM 1272 N N . LEU A 1 169 ? -3.864 0.107 -19.339 1.00 97.94 169 LEU A N 1
ATOM 1273 C CA . LEU A 1 169 ? -3.407 1.477 -19.576 1.00 97.94 169 LEU A CA 1
ATOM 1274 C C . LEU A 1 169 ? -1.900 1.592 -19.351 1.00 97.94 169 LEU A C 1
ATOM 1276 O O . LEU A 1 169 ? -1.408 1.374 -18.246 1.00 97.94 169 LEU A O 1
ATOM 1280 N N . ARG A 1 170 ? -1.155 2.001 -20.380 1.00 96.56 170 ARG A N 1
ATOM 1281 C CA . ARG A 1 170 ? 0.275 2.307 -20.247 1.00 96.56 170 ARG A CA 1
ATOM 1282 C C . ARG A 1 170 ? 0.479 3.531 -19.356 1.00 96.56 170 ARG A C 1
ATOM 1284 O O . ARG A 1 170 ? -0.090 4.585 -19.619 1.00 96.56 170 ARG A O 1
ATOM 1291 N N . ILE A 1 171 ? 1.324 3.388 -18.333 1.00 94.88 171 ILE A N 1
ATOM 1292 C CA . ILE A 1 171 ? 1.595 4.461 -17.356 1.00 94.88 171 ILE A CA 1
ATOM 1293 C C . ILE A 1 171 ? 3.001 5.051 -17.471 1.00 94.88 171 ILE A C 1
ATOM 1295 O O . ILE A 1 171 ? 3.295 6.081 -16.867 1.00 94.88 171 ILE A O 1
ATOM 1299 N N . LYS A 1 172 ? 3.879 4.407 -18.244 1.00 90.06 172 LYS A N 1
ATOM 1300 C CA . LYS A 1 172 ? 5.175 4.974 -18.606 1.00 90.06 172 LYS A CA 1
ATOM 1301 C C . LYS A 1 172 ? 4.978 6.039 -19.695 1.00 90.06 172 LYS A C 1
ATOM 1303 O O . LYS A 1 172 ? 4.433 5.661 -20.741 1.00 90.06 172 LYS A O 1
ATOM 1308 N N . PRO A 1 173 ? 5.418 7.295 -19.461 1.00 75.38 173 PRO A N 1
ATOM 1309 C CA . PRO A 1 173 ? 5.362 8.372 -20.450 1.00 75.38 173 PRO A CA 1
ATOM 1310 C C . PRO A 1 173 ? 6.007 8.010 -21.793 1.00 75.38 173 PRO A C 1
ATOM 1312 O O . PRO A 1 173 ? 6.884 7.108 -21.828 1.00 75.38 173 PRO A O 1
#

Foldseek 3Di:
DPVVVVVVVVVVVVCVVVLWFKWFAAKAFCQVPFPPDDQQEKEWADADDQPVPDDLLLLLLQLLLCVLSVNDVDSVSSSVVSPPPSHHYHYLVVRLEHAPQRGIHHRLFIWTWMAGPRPGDIHIYGDDLDDDQESSRSGDDDVHSVSRVCCSPPVRVVVRVVSVVVRIGGPDD

Solvent-accessible surface area (backbone atoms only — not comparable to full-atom values): 9256 Å² total; per-residue (Å²): 133,66,61,67,62,50,52,52,51,51,51,50,53,51,48,56,62,70,61,53,43,43,24,40,48,43,43,42,39,31,46,80,71,38,62,91,50,42,93,49,33,38,31,22,36,68,71,86,71,56,73,89,76,50,53,71,39,41,50,31,19,48,20,44,42,34,38,71,72,69,75,21,96,45,66,68,50,15,51,51,47,57,69,66,68,72,47,45,72,45,28,21,69,84,34,48,24,49,33,68,78,34,12,61,44,38,36,68,42,35,18,44,36,31,40,20,76,68,79,72,51,64,39,36,32,65,70,84,87,75,78,81,78,35,40,51,69,22,30,71,56,68,77,33,52,56,48,53,51,44,37,46,73,45,50,28,54,52,53,20,54,49,31,57,74,63,56,55,41,79,69,65,131

Sequence (173 aa):
MNIEAINQANQQAVRTMLEADPVWVDVRPAIEVIPGMTKDTILHAGPPITWERMCGPMKGAIAGALMLEGRARTEKEAYELAASGEIHFAPCHNHSAVGPMAGVTSPSMPVFVIHNRKHGNDAYCNLNEGRGKVLRYGGLGPEVHERLVWMNEVLGPALQAVIKAMGELRIKP

Nearest PDB structures (foldseek):
  3clq-assembly2_D  TM=9.838E-01  e=1.265E-18  Enterococcus faecalis V583
  4v3p-assembly1_Lg  TM=4.727E-01  e=3.067E+00  Triticum aestivum
  7co8-assembly1_A  TM=5.180E-01  e=9.373E+00  Homo sapiens
  7kta-assembly1_A  TM=3.892E-01  e=7.312E+00  Homo sapiens